Protein AF-A0AAW6KKR5-F1 (afdb_monomer)

Nearest PDB structures (foldseek):
  7w0w-assembly1_B  TM=9.569E-01  e=3.123E-18  Bacillus velezensis
  7w0w-assembly1_A  TM=9.721E-01  e=5.902E-17  Bacillus velezensis
  7k5n-assembly1_A-2  TM=8.298E-01  e=1.283E-08  Aeromonas caviae
  6mni-assembly1_B  TM=7.916E-01  e=8.371E-08  Pseudomonas syringae pv. actinidiae
  6ior-assembly2_C  TM=7.115E-01  e=1.564E-07  Vibrio cholerae

Radius of gyration: 21.7 Å; Cα contacts (8 Å, |Δi|>4): 248; chains: 1; bounding box: 50×27×72 Å

Structure (mmCIF, N/CA/C/O backbone):
data_AF-A0AAW6KKR5-F1
#
_entry.id   AF-A0AAW6KKR5-F1
#
loop_
_atom_site.group_PDB
_atom_site.id
_atom_site.type_symbol
_atom_site.label_atom_id
_atom_site.label_alt_id
_atom_site.label_comp_id
_atom_site.label_asym_id
_atom_site.label_entity_id
_atom_site.label_seq_id
_atom_site.pdbx_PDB_ins_code
_atom_site.Cartn_x
_atom_site.Cartn_y
_atom_site.Cartn_z
_atom_site.occupancy
_atom_site.B_iso_or_equiv
_atom_site.auth_seq_id
_atom_site.auth_comp_id
_atom_site.auth_asym_id
_atom_site.auth_atom_id
_atom_site.pdbx_PDB_model_num
ATOM 1 N N . LEU A 1 1 ? 30.943 -1.981 -53.170 1.00 62.81 1 LEU A N 1
ATOM 2 C CA . LEU A 1 1 ? 30.465 -0.752 -52.493 1.00 62.81 1 LEU A CA 1
ATOM 3 C C . LEU A 1 1 ? 29.020 -0.894 -52.001 1.00 62.81 1 LEU A C 1
ATOM 5 O O . LEU A 1 1 ? 28.788 -0.656 -50.827 1.00 62.81 1 LEU A O 1
ATOM 9 N N . SER A 1 2 ? 28.068 -1.360 -52.819 1.00 72.31 2 SER A N 1
ATOM 10 C CA . SER A 1 2 ? 26.662 -1.515 -52.384 1.00 72.31 2 SER A CA 1
ATOM 11 C C . SER A 1 2 ? 26.421 -2.639 -51.361 1.00 72.31 2 SER A C 1
ATOM 13 O O . SER A 1 2 ? 25.621 -2.470 -50.451 1.00 72.31 2 SER A O 1
ATOM 15 N N . TYR A 1 3 ? 27.143 -3.762 -51.461 1.00 75.75 3 TYR A N 1
ATOM 16 C CA . TYR A 1 3 ? 27.014 -4.885 -50.517 1.00 75.75 3 TYR A CA 1
ATOM 17 C C . TYR A 1 3 ? 27.493 -4.533 -49.101 1.00 75.75 3 TYR A C 1
ATOM 19 O O . TYR A 1 3 ? 26.794 -4.791 -48.127 1.00 75.75 3 TYR A O 1
ATOM 27 N N . SER A 1 4 ? 28.653 -3.877 -48.989 1.00 77.81 4 SER A N 1
ATOM 28 C CA . SER A 1 4 ? 29.179 -3.400 -47.706 1.00 77.81 4 SER A CA 1
ATOM 29 C C . SER A 1 4 ? 28.264 -2.348 -47.081 1.00 77.81 4 SER A C 1
ATOM 31 O O . SER A 1 4 ? 27.975 -2.430 -45.897 1.00 77.81 4 SER A O 1
ATOM 33 N N . ALA A 1 5 ? 27.735 -1.415 -47.882 1.00 79.44 5 ALA A N 1
ATOM 34 C CA . ALA A 1 5 ? 26.775 -0.421 -47.405 1.00 79.44 5 ALA A CA 1
ATOM 35 C C . ALA A 1 5 ? 25.477 -1.063 -46.878 1.00 79.44 5 ALA A C 1
ATOM 37 O O . ALA A 1 5 ? 24.965 -0.634 -45.848 1.00 79.44 5 ALA A O 1
ATOM 38 N N . TYR A 1 6 ? 24.979 -2.116 -47.536 1.00 78.56 6 TYR A N 1
ATOM 39 C CA . TYR A 1 6 ? 23.799 -2.859 -47.084 1.00 78.56 6 TYR A CA 1
ATOM 40 C C . TYR A 1 6 ? 24.044 -3.594 -45.758 1.00 78.56 6 TYR A C 1
ATOM 42 O O . TYR A 1 6 ? 23.222 -3.511 -44.850 1.00 78.56 6 TYR A O 1
ATOM 50 N N . GLN A 1 7 ? 25.190 -4.268 -45.612 1.00 85.31 7 GLN A N 1
ATOM 51 C CA . GLN A 1 7 ? 25.554 -4.938 -44.358 1.00 85.31 7 GLN A CA 1
ATOM 52 C C . GLN A 1 7 ? 25.716 -3.950 -43.201 1.00 85.31 7 GLN A C 1
ATOM 54 O O . GLN A 1 7 ? 25.191 -4.184 -42.114 1.00 85.31 7 GLN A O 1
ATOM 59 N N . THR A 1 8 ? 26.406 -2.832 -43.439 1.00 88.00 8 THR A N 1
ATOM 60 C CA . THR A 1 8 ? 26.563 -1.775 -42.436 1.00 88.00 8 THR A CA 1
ATOM 61 C C . THR A 1 8 ? 25.208 -1.197 -42.040 1.00 88.00 8 THR A C 1
ATOM 63 O O . THR A 1 8 ? 24.932 -1.096 -40.851 1.00 88.00 8 THR A O 1
ATOM 66 N N . ALA A 1 9 ? 24.331 -0.896 -43.003 1.00 83.69 9 ALA A N 1
ATOM 67 C CA . ALA A 1 9 ? 22.991 -0.388 -42.715 1.00 83.69 9 ALA A CA 1
ATOM 68 C C . ALA A 1 9 ? 22.150 -1.379 -41.891 1.00 83.69 9 ALA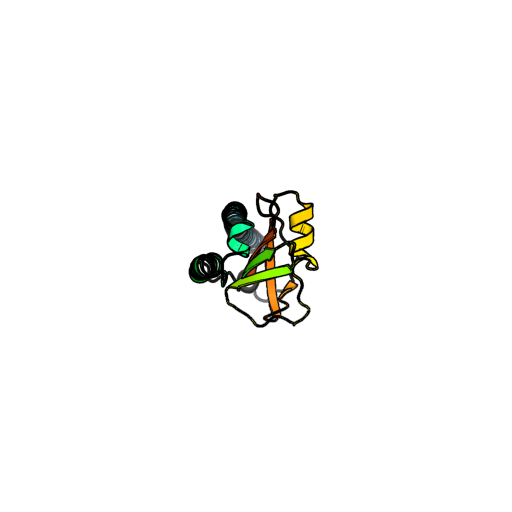 A C 1
ATOM 70 O O . ALA A 1 9 ? 21.482 -0.964 -40.947 1.00 83.69 9 ALA A O 1
ATOM 71 N N . GLY A 1 10 ? 22.217 -2.679 -42.201 1.00 86.38 10 GLY A N 1
ATOM 72 C CA . GLY A 1 10 ? 21.542 -3.722 -41.423 1.00 86.38 10 GLY A CA 1
ATOM 73 C C . GLY A 1 10 ? 22.053 -3.811 -39.982 1.00 86.38 10 GLY A C 1
ATOM 74 O O . GLY A 1 10 ? 21.257 -3.785 -39.048 1.00 86.38 10 GLY A O 1
ATOM 75 N N . SER A 1 11 ? 23.375 -3.825 -39.791 1.00 86.00 11 SER A N 1
ATOM 76 C CA . SER A 1 11 ? 23.990 -3.872 -38.456 1.00 86.00 11 SER A CA 1
ATOM 77 C C . SER A 1 11 ? 23.713 -2.610 -37.629 1.00 86.00 11 SER A C 1
ATOM 79 O O . SER A 1 11 ? 23.431 -2.695 -36.431 1.00 86.00 11 SER A O 1
ATOM 81 N N . SER A 1 12 ? 23.750 -1.430 -38.255 1.00 84.81 12 SER A N 1
ATOM 82 C CA . SER A 1 12 ? 23.398 -0.173 -37.589 1.00 84.81 12 SER A CA 1
ATOM 83 C C . SER A 1 12 ? 21.926 -0.145 -37.177 1.00 84.81 12 SER A C 1
ATOM 85 O O . SER A 1 12 ? 21.623 0.282 -36.067 1.00 84.81 12 SER A O 1
ATOM 87 N N . LEU A 1 13 ? 21.023 -0.642 -38.029 1.00 84.38 13 LEU A N 1
ATOM 88 C CA . LEU A 1 13 ? 19.598 -0.739 -37.709 1.00 84.38 13 LEU A CA 1
ATOM 89 C C . LEU A 1 13 ? 19.341 -1.695 -36.537 1.00 84.38 13 LEU A C 1
ATOM 91 O O . LEU A 1 13 ? 18.591 -1.354 -35.628 1.00 84.38 13 LEU A O 1
ATOM 95 N N . GLU A 1 14 ? 19.980 -2.864 -36.530 1.00 84.62 14 GLU A N 1
ATOM 96 C CA . GLU A 1 14 ? 19.887 -3.825 -35.424 1.00 84.62 14 GLU A CA 1
ATOM 97 C C . GLU A 1 14 ? 20.385 -3.217 -34.106 1.00 84.62 14 GLU A C 1
ATOM 99 O O . GLU A 1 14 ? 19.720 -3.326 -33.076 1.00 84.62 14 GLU A O 1
ATOM 104 N N . THR A 1 15 ? 21.517 -2.509 -34.150 1.00 88.62 15 THR A N 1
ATOM 105 C CA . THR A 1 15 ? 22.084 -1.822 -32.981 1.00 88.62 15 THR A CA 1
ATOM 106 C C . THR A 1 15 ? 21.118 -0.776 -32.428 1.00 88.62 15 THR A C 1
ATOM 108 O O . THR A 1 15 ? 20.912 -0.706 -31.218 1.00 88.62 15 THR A O 1
ATOM 111 N N . GLU A 1 16 ? 20.498 0.015 -33.303 1.00 84.25 16 GLU A N 1
ATOM 112 C CA . GLU A 1 16 ? 19.540 1.050 -32.915 1.00 84.25 16 GLU A CA 1
ATOM 113 C C . GLU A 1 16 ? 18.275 0.452 -32.283 1.00 84.25 16 GLU A C 1
ATOM 115 O O . GLU A 1 16 ? 17.821 0.928 -31.243 1.00 84.25 16 GLU A O 1
ATOM 120 N N . ILE A 1 17 ? 17.745 -0.634 -32.859 1.00 82.00 17 ILE A N 1
ATOM 121 C CA . ILE A 1 17 ? 16.580 -1.352 -32.319 1.00 82.00 17 ILE A CA 1
ATOM 122 C C . ILE A 1 17 ? 16.897 -1.919 -30.934 1.00 82.00 17 ILE A C 1
ATOM 124 O O . ILE A 1 17 ? 16.116 -1.734 -30.001 1.00 82.00 17 ILE A O 1
ATOM 128 N N . MET A 1 18 ? 18.047 -2.577 -30.776 1.00 83.38 18 MET A N 1
ATOM 129 C CA . MET A 1 18 ? 18.447 -3.160 -29.494 1.00 83.38 18 MET A CA 1
ATOM 130 C C . MET A 1 18 ? 18.729 -2.098 -28.433 1.00 83.38 18 MET A C 1
ATOM 132 O O . MET A 1 18 ? 18.407 -2.314 -27.264 1.00 83.38 18 MET A O 1
ATOM 136 N N . ARG A 1 19 ? 19.303 -0.952 -28.818 1.00 85.44 19 ARG A N 1
ATOM 137 C CA . ARG A 1 19 ? 19.476 0.190 -27.914 1.00 85.44 19 ARG A CA 1
ATOM 138 C C . ARG A 1 19 ? 18.123 0.727 -27.460 1.00 85.44 19 ARG A C 1
ATOM 140 O O . ARG A 1 19 ? 17.874 0.772 -26.266 1.00 85.44 19 ARG A O 1
ATOM 147 N N . SER A 1 20 ? 17.222 1.019 -28.396 1.00 82.25 20 SER A N 1
ATOM 148 C CA . SER A 1 20 ? 15.886 1.526 -28.066 1.00 82.25 20 SER A CA 1
ATOM 149 C C . SER A 1 20 ? 15.097 0.562 -27.174 1.00 82.25 20 SER A C 1
ATOM 151 O O . SER A 1 20 ? 14.442 1.000 -26.232 1.00 82.25 20 SER A O 1
ATOM 153 N N . ALA A 1 21 ? 15.181 -0.749 -27.422 1.00 81.56 21 ALA A N 1
ATOM 154 C CA . ALA A 1 21 ? 14.540 -1.749 -26.573 1.00 81.56 21 ALA A CA 1
ATOM 155 C C . ALA A 1 21 ? 15.083 -1.724 -25.133 1.00 81.56 21 ALA A C 1
ATOM 157 O O . ALA A 1 21 ? 14.295 -1.793 -24.191 1.00 81.56 21 ALA A O 1
ATOM 158 N N . ARG A 1 22 ? 16.404 -1.589 -24.953 1.00 84.31 22 ARG A N 1
ATOM 159 C CA . ARG A 1 22 ? 17.025 -1.461 -23.623 1.00 84.31 22 ARG A CA 1
ATOM 160 C C . ARG A 1 22 ? 16.602 -0.176 -22.924 1.00 84.31 22 ARG A C 1
ATOM 162 O O . ARG A 1 22 ? 16.115 -0.258 -21.802 1.00 84.31 22 ARG A O 1
ATOM 169 N N . ASP A 1 23 ? 16.690 0.961 -23.610 1.00 84.81 23 ASP A N 1
ATOM 170 C CA . ASP A 1 23 ? 16.319 2.268 -23.055 1.00 84.81 23 ASP A CA 1
ATOM 171 C C . ASP A 1 23 ? 14.851 2.279 -22.592 1.00 84.81 23 ASP A C 1
ATOM 173 O O . ASP A 1 23 ? 14.513 2.844 -21.553 1.00 84.81 23 ASP A O 1
ATOM 177 N N . ASN A 1 24 ? 13.964 1.617 -23.342 1.00 82.00 24 ASN A N 1
ATOM 178 C CA . ASN A 1 24 ? 12.559 1.473 -22.973 1.00 82.00 24 ASN A CA 1
ATOM 179 C C . ASN A 1 24 ? 12.370 0.611 -21.716 1.00 82.00 24 ASN A C 1
ATOM 181 O O . ASN A 1 24 ? 11.584 0.970 -20.842 1.00 82.00 24 ASN A O 1
ATOM 185 N N . VAL A 1 25 ? 13.073 -0.523 -21.614 1.00 83.50 25 VAL A N 1
ATOM 186 C CA . VAL A 1 25 ? 13.016 -1.387 -20.422 1.00 83.50 25 VAL A CA 1
ATOM 187 C C . VAL A 1 25 ? 13.549 -0.652 -19.192 1.00 83.50 25 VAL A C 1
ATOM 189 O O . VAL A 1 25 ? 12.947 -0.748 -18.125 1.00 83.50 25 VAL A O 1
ATOM 192 N N . GLU A 1 26 ? 14.627 0.118 -19.338 1.00 87.38 26 GLU A N 1
ATOM 193 C CA . GLU A 1 26 ? 15.183 0.937 -18.257 1.00 87.38 26 GLU A CA 1
ATOM 194 C C . GLU A 1 26 ? 14.177 1.993 -17.779 1.00 87.38 26 GLU A C 1
ATOM 196 O O . GLU A 1 26 ? 13.873 2.051 -16.587 1.00 87.38 26 GLU A O 1
ATOM 201 N N . GLN A 1 27 ? 13.560 2.745 -18.697 1.00 83.44 27 GLN A N 1
ATOM 202 C CA . GLN A 1 27 ? 12.523 3.728 -18.351 1.00 83.44 27 GLN A CA 1
ATOM 203 C C . GLN A 1 27 ? 11.313 3.093 -17.657 1.00 83.44 27 GLN A C 1
ATOM 205 O O . GLN A 1 27 ? 10.754 3.664 -16.718 1.00 83.44 27 GLN A O 1
ATOM 210 N N . LEU A 1 28 ? 10.891 1.905 -18.097 1.00 82.62 28 LEU A N 1
ATOM 211 C CA . LEU A 1 28 ? 9.810 1.175 -17.437 1.00 82.62 28 LEU A CA 1
ATOM 212 C C . LEU A 1 28 ? 10.184 0.779 -16.014 1.00 82.62 28 LEU A C 1
ATOM 214 O O . LEU A 1 28 ? 9.366 0.952 -15.109 1.00 82.62 28 LEU A O 1
ATOM 218 N N . ASN A 1 29 ? 11.402 0.275 -15.814 1.00 85.69 29 ASN A N 1
ATOM 219 C CA . ASN A 1 29 ? 11.880 -0.092 -14.490 1.00 85.69 29 ASN A CA 1
ATOM 220 C C . ASN A 1 29 ? 11.898 1.125 -13.554 1.00 85.69 29 ASN A C 1
ATOM 222 O O . ASN A 1 29 ? 11.392 1.045 -12.440 1.00 85.69 29 ASN A O 1
ATOM 226 N N . GLU A 1 30 ? 12.366 2.281 -14.029 1.00 88.94 30 GLU A N 1
ATOM 227 C CA . GLU A 1 30 ? 12.338 3.523 -13.250 1.00 88.94 30 GLU A CA 1
ATOM 228 C C . GLU A 1 30 ? 10.915 3.939 -12.850 1.00 88.94 30 GLU A C 1
ATOM 230 O O . GLU A 1 30 ? 10.679 4.335 -11.707 1.00 88.94 30 GLU A O 1
ATOM 235 N N . ILE A 1 31 ? 9.942 3.833 -13.761 1.00 85.44 31 ILE A N 1
ATOM 236 C CA . ILE A 1 31 ? 8.536 4.149 -13.467 1.00 85.44 31 ILE A CA 1
ATOM 237 C C . ILE A 1 31 ? 7.966 3.178 -12.425 1.00 85.44 31 ILE A C 1
ATOM 239 O O . ILE A 1 31 ? 7.248 3.606 -11.514 1.00 85.44 31 ILE A O 1
ATOM 243 N N . ILE A 1 32 ? 8.275 1.884 -12.544 1.00 86.75 32 ILE A N 1
ATOM 244 C CA . ILE A 1 32 ? 7.862 0.856 -11.580 1.00 86.75 32 ILE A CA 1
ATOM 245 C C . ILE A 1 32 ? 8.437 1.176 -10.202 1.00 86.75 32 ILE A C 1
ATOM 247 O O . ILE A 1 32 ? 7.671 1.288 -9.242 1.00 86.75 32 ILE A O 1
ATOM 251 N N . ASP A 1 33 ? 9.747 1.397 -10.116 1.00 90.38 33 ASP A N 1
ATOM 252 C CA . ASP A 1 33 ? 10.449 1.674 -8.863 1.00 90.38 33 ASP A CA 1
ATOM 253 C C . ASP A 1 33 ? 9.922 2.950 -8.200 1.00 90.38 33 ASP A C 1
ATOM 255 O O . ASP A 1 33 ? 9.659 2.979 -6.995 1.00 90.38 33 ASP A O 1
ATOM 259 N N . GLN A 1 34 ? 9.671 4.002 -8.983 1.00 90.62 34 GLN A N 1
ATOM 260 C CA . GLN A 1 34 ? 9.077 5.236 -8.473 1.00 90.62 34 GLN A CA 1
ATOM 261 C C . GLN A 1 34 ? 7.654 5.025 -7.945 1.00 90.62 34 GLN A C 1
ATOM 263 O O . GLN A 1 34 ? 7.296 5.588 -6.906 1.00 90.62 34 GLN A O 1
ATOM 268 N N . ASN A 1 35 ? 6.820 4.253 -8.644 1.00 90.38 35 ASN A N 1
ATOM 269 C CA . ASN A 1 35 ? 5.447 4.000 -8.211 1.00 90.38 35 ASN A CA 1
ATOM 270 C C . ASN A 1 35 ? 5.409 3.130 -6.955 1.00 90.38 35 ASN A C 1
ATOM 272 O O . ASN A 1 35 ? 4.740 3.504 -5.987 1.00 90.38 35 ASN A O 1
ATOM 276 N N . ILE A 1 36 ? 6.177 2.040 -6.928 1.00 92.50 36 ILE A N 1
ATOM 277 C CA . ILE A 1 36 ? 6.327 1.177 -5.754 1.00 92.50 36 ILE A CA 1
ATOM 278 C C . ILE A 1 36 ? 6.858 1.988 -4.572 1.00 92.50 36 ILE A C 1
ATOM 280 O O . ILE A 1 36 ? 6.221 1.991 -3.520 1.00 92.50 36 ILE A O 1
ATOM 284 N N . GLY A 1 37 ? 7.934 2.757 -4.753 1.00 95.31 37 GLY A N 1
ATOM 285 C CA . GLY A 1 37 ? 8.522 3.571 -3.689 1.00 95.31 37 GLY A CA 1
ATOM 286 C C . GLY A 1 37 ? 7.536 4.586 -3.100 1.00 95.31 37 GLY A C 1
ATOM 287 O O . GLY A 1 37 ? 7.465 4.758 -1.882 1.00 95.31 37 GLY A O 1
ATOM 288 N N . LYS A 1 38 ? 6.685 5.209 -3.930 1.00 95.56 38 LYS A N 1
ATOM 289 C CA . LYS A 1 38 ? 5.590 6.073 -3.445 1.00 95.56 38 LYS A CA 1
ATOM 290 C C . LYS A 1 38 ? 4.567 5.295 -2.612 1.00 95.56 38 LYS A C 1
ATOM 292 O O . LYS A 1 38 ? 4.063 5.827 -1.620 1.00 95.56 38 LYS A O 1
ATOM 297 N N . LYS A 1 39 ? 4.234 4.055 -2.990 1.00 96.69 39 LYS A N 1
ATOM 298 C CA . LYS A 1 39 ? 3.297 3.219 -2.218 1.00 96.69 39 LYS A CA 1
ATOM 299 C C . LYS A 1 39 ? 3.922 2.726 -0.919 1.00 96.69 39 LYS A C 1
ATOM 301 O O . LYS A 1 39 ? 3.235 2.735 0.097 1.00 96.69 39 LYS A O 1
ATOM 306 N N . GLU A 1 40 ? 5.208 2.390 -0.913 1.00 97.75 40 GLU A N 1
ATOM 307 C CA . GLU A 1 40 ? 5.962 2.054 0.299 1.00 97.75 40 GLU A CA 1
ATOM 308 C C . GLU A 1 40 ? 5.980 3.216 1.298 1.00 97.75 40 GLU A C 1
ATOM 310 O O . GLU A 1 40 ? 5.693 3.027 2.483 1.00 97.75 40 GLU A O 1
ATOM 315 N N . GLN A 1 41 ? 6.237 4.437 0.821 1.00 98.00 41 GLN A N 1
ATOM 316 C CA . GLN A 1 41 ? 6.155 5.643 1.650 1.00 98.00 41 GLN A CA 1
ATOM 317 C C . GLN A 1 41 ? 4.746 5.837 2.218 1.00 98.00 41 GLN A C 1
ATOM 319 O O . GLN A 1 41 ? 4.597 6.105 3.412 1.00 98.00 41 GLN A O 1
ATOM 324 N N . ALA A 1 42 ? 3.711 5.649 1.394 1.00 98.25 42 ALA A N 1
ATOM 325 C CA . ALA A 1 42 ? 2.327 5.753 1.836 1.00 98.25 42 ALA A CA 1
ATOM 326 C C . ALA A 1 42 ? 1.988 4.709 2.909 1.00 98.25 42 ALA A C 1
ATOM 328 O O . ALA A 1 42 ? 1.498 5.085 3.975 1.00 98.25 42 ALA A O 1
ATOM 329 N N . VAL A 1 43 ? 2.284 3.421 2.695 1.00 98.31 43 VAL A N 1
ATOM 330 C CA . VAL A 1 43 ? 2.003 2.401 3.720 1.00 98.31 43 VAL A CA 1
ATOM 331 C C . VAL A 1 43 ? 2.826 2.623 4.978 1.00 98.31 43 VAL A C 1
ATOM 333 O O . VAL A 1 43 ? 2.305 2.380 6.057 1.00 98.31 43 VAL A O 1
ATOM 336 N N . SER A 1 44 ? 4.055 3.142 4.881 1.00 98.31 44 SER A N 1
ATOM 337 C CA . SER A 1 44 ? 4.856 3.480 6.061 1.00 98.31 44 SER A CA 1
ATOM 338 C C . SER A 1 44 ? 4.247 4.629 6.859 1.00 98.31 44 SER A C 1
ATOM 340 O O . SER A 1 44 ? 4.222 4.581 8.087 1.00 98.31 44 SER A O 1
ATOM 342 N N . PHE A 1 45 ? 3.734 5.649 6.176 1.00 98.38 45 PHE A N 1
ATOM 343 C CA . PHE A 1 45 ? 3.019 6.743 6.817 1.00 98.38 45 PHE A CA 1
ATOM 344 C C . PHE A 1 45 ? 1.748 6.248 7.515 1.00 98.38 45 PHE A C 1
ATOM 346 O O . PHE A 1 45 ? 1.531 6.509 8.699 1.00 98.38 45 PHE A O 1
ATOM 353 N N . PHE A 1 46 ? 0.912 5.496 6.797 1.00 98.56 46 PHE A N 1
ATOM 354 C CA . PHE A 1 46 ? -0.337 4.996 7.353 1.00 98.56 46 PHE A CA 1
ATOM 355 C C . PHE A 1 46 ? -0.111 3.949 8.445 1.00 98.56 46 PHE A C 1
ATOM 357 O O . PHE A 1 46 ? -0.865 3.951 9.408 1.00 98.56 46 PHE A O 1
ATOM 364 N N . SER A 1 47 ? 0.924 3.108 8.372 1.00 98.00 47 SER A N 1
ATOM 365 C CA . SER A 1 47 ? 1.229 2.131 9.427 1.00 98.00 47 SER A CA 1
ATOM 366 C C . SER A 1 47 ? 1.626 2.776 10.758 1.00 98.00 47 SER A C 1
ATOM 368 O O . SER A 1 47 ? 1.410 2.169 11.801 1.00 98.00 47 SER A O 1
ATOM 370 N N . GLY A 1 48 ? 2.200 3.985 10.732 1.00 97.94 48 GLY A N 1
ATOM 371 C CA . GLY A 1 48 ? 2.479 4.758 11.950 1.00 97.94 48 GLY A CA 1
ATOM 372 C C . GLY A 1 48 ? 1.260 5.524 12.471 1.00 97.94 48 GLY A C 1
ATOM 373 O O . GLY A 1 48 ? 1.164 5.833 13.655 1.00 97.94 48 GLY A O 1
ATOM 374 N N . TRP A 1 49 ? 0.292 5.822 11.601 1.00 98.19 49 TRP A N 1
ATOM 375 C CA . TRP A 1 49 ? -0.941 6.498 12.001 1.00 98.19 49 TRP A CA 1
ATOM 376 C C . TRP A 1 49 ? -2.033 5.535 12.488 1.00 98.19 49 TRP A C 1
ATOM 378 O O . TRP A 1 49 ? -2.685 5.817 13.496 1.00 98.19 49 T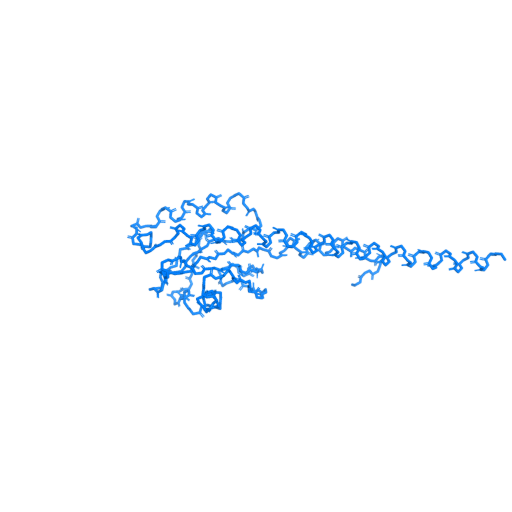RP A O 1
ATOM 388 N N . VAL A 1 50 ? -2.243 4.417 11.786 1.00 98.25 50 VAL A N 1
ATOM 389 C CA . VAL A 1 50 ? -3.232 3.390 12.140 1.00 98.25 50 VAL A CA 1
ATOM 390 C C . VAL A 1 50 ? -2.800 2.683 13.421 1.00 98.25 50 VAL A C 1
ATOM 392 O O . VAL A 1 50 ? -1.659 2.253 13.547 1.00 98.25 50 VAL A O 1
ATOM 395 N N . ASN A 1 51 ? -3.728 2.562 14.368 1.00 97.50 51 ASN A N 1
ATOM 396 C CA . ASN A 1 51 ? -3.498 1.957 15.675 1.00 97.50 51 ASN A CA 1
ATOM 397 C C . ASN A 1 51 ? -4.796 1.363 16.246 1.00 97.50 51 ASN A C 1
ATOM 399 O O . ASN A 1 51 ? -5.889 1.607 15.723 1.00 97.50 51 ASN A O 1
ATOM 403 N N . GLU A 1 52 ? -4.680 0.651 17.365 1.00 96.69 52 GLU A N 1
ATOM 404 C CA . GLU A 1 52 ? -5.787 -0.015 18.060 1.00 96.69 52 GLU A CA 1
ATOM 405 C C . GLU A 1 52 ? -6.988 0.915 18.303 1.00 96.69 52 GLU A C 1
ATOM 407 O O . GLU A 1 52 ? -8.132 0.526 18.076 1.00 96.69 52 GLU A O 1
ATOM 412 N N . LYS A 1 53 ? -6.764 2.177 18.699 1.00 97.12 53 LYS A N 1
ATOM 413 C CA . LYS A 1 53 ? -7.864 3.111 19.003 1.00 97.12 53 LYS A CA 1
ATOM 414 C C . LYS A 1 53 ? -8.704 3.427 17.768 1.00 97.12 53 LYS A C 1
ATOM 416 O O . LYS A 1 53 ? -9.922 3.524 17.885 1.00 97.12 53 LYS A O 1
ATOM 421 N N . LEU A 1 54 ? -8.072 3.555 16.600 1.00 97.38 54 LEU A N 1
ATOM 422 C CA . LEU A 1 54 ? -8.773 3.817 15.340 1.00 97.38 54 LEU A CA 1
ATOM 423 C C . LEU A 1 54 ? -9.654 2.636 14.922 1.00 97.38 54 LEU A C 1
ATOM 425 O O . LEU A 1 54 ? -10.745 2.853 14.406 1.00 97.38 54 LEU A O 1
ATOM 429 N N . TYR A 1 55 ? -9.245 1.398 15.214 1.00 96.25 55 TYR A N 1
ATOM 430 C CA . TYR A 1 55 ? -10.101 0.230 14.993 1.00 96.25 55 TYR A CA 1
ATOM 431 C C . TYR A 1 55 ? -11.324 0.195 15.913 1.00 96.25 55 TYR A C 1
ATOM 433 O O . TYR A 1 55 ? -12.330 -0.428 15.570 1.00 96.25 55 TYR A O 1
ATOM 441 N N . GLN A 1 56 ? -11.246 0.796 17.102 1.00 95.25 56 GLN A N 1
ATOM 442 C CA . GLN A 1 56 ? -12.358 0.852 18.061 1.00 95.25 56 GLN A CA 1
ATOM 443 C C . GLN A 1 56 ? -13.265 2.073 17.862 1.00 95.25 56 GLN A C 1
ATOM 445 O O . GLN A 1 56 ? -14.312 2.174 18.503 1.00 95.25 56 GLN A O 1
ATOM 450 N N . GLU A 1 57 ? -12.900 2.986 16.963 1.00 95.88 57 GLU A N 1
ATOM 451 C CA . GLU A 1 57 ? -13.724 4.136 16.619 1.00 95.88 57 GLU A CA 1
ATOM 452 C C . GLU A 1 57 ? -15.065 3.676 16.031 1.00 95.88 57 GLU A C 1
ATOM 454 O O . GLU A 1 57 ? -15.131 2.883 15.087 1.00 95.88 57 GLU A O 1
ATOM 459 N N . LYS A 1 58 ? -16.170 4.197 16.574 1.00 93.44 58 LYS A N 1
ATOM 460 C CA . LYS A 1 58 ? -17.510 3.855 16.097 1.00 93.44 58 LYS A CA 1
ATOM 461 C C . LYS A 1 58 ? -17.656 4.243 14.623 1.00 93.44 58 LYS A C 1
ATOM 463 O O . LYS A 1 58 ? -17.691 5.418 14.285 1.00 93.44 58 LYS A O 1
ATOM 468 N N . GLY A 1 59 ? -17.795 3.237 13.762 1.00 91.56 59 GLY A N 1
ATOM 469 C CA . GLY A 1 59 ? -17.948 3.422 12.317 1.00 91.56 59 GLY A CA 1
ATOM 470 C C . GLY A 1 59 ? -16.638 3.598 11.543 1.00 91.56 59 GLY A C 1
ATOM 471 O O . GLY A 1 59 ? -16.697 3.639 10.319 1.00 91.56 59 GLY A O 1
ATOM 472 N N . ASN A 1 60 ? -15.475 3.630 12.210 1.00 95.00 60 ASN A N 1
ATOM 473 C CA . ASN A 1 60 ? -14.153 3.793 11.585 1.00 95.00 60 ASN A CA 1
ATOM 474 C C . ASN A 1 60 ? -14.047 5.034 10.668 1.00 95.00 60 ASN A C 1
ATOM 476 O O . ASN A 1 60 ? -13.370 4.979 9.638 1.00 95.00 60 ASN A O 1
ATOM 480 N N . ALA A 1 61 ? -14.743 6.128 10.997 1.00 96.25 61 ALA A N 1
ATOM 481 C CA . ALA A 1 61 ? -14.900 7.275 10.103 1.00 96.25 61 ALA A CA 1
ATOM 482 C C . ALA A 1 61 ? -13.548 7.911 9.751 1.00 96.25 61 ALA A C 1
ATOM 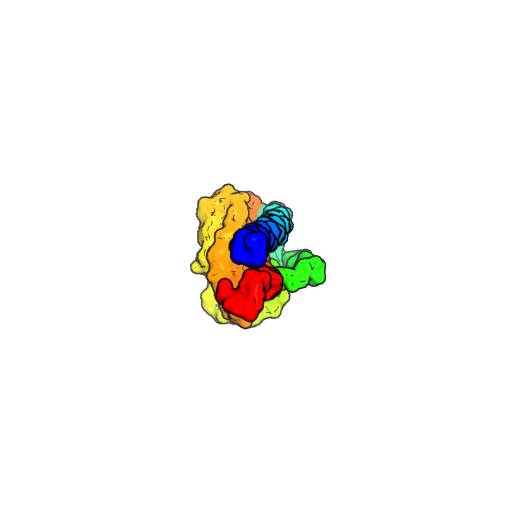484 O O . ALA A 1 61 ? -13.285 8.143 8.572 1.00 96.25 61 ALA A O 1
ATOM 485 N N . SER A 1 62 ? -12.654 8.076 10.733 1.00 97.50 62 SER A N 1
ATOM 486 C CA . SER A 1 62 ? -11.312 8.621 10.490 1.00 97.50 62 SER A CA 1
ATOM 487 C C . SER A 1 62 ? -10.505 7.775 9.499 1.00 97.50 62 SER A C 1
ATOM 489 O O . SER A 1 62 ? -9.853 8.321 8.608 1.00 97.50 62 SER A O 1
ATOM 491 N N . LEU A 1 63 ? -10.545 6.439 9.635 1.00 98.06 63 LEU A N 1
ATOM 492 C CA . LEU A 1 63 ? -9.866 5.510 8.719 1.00 98.06 63 LEU A CA 1
ATOM 493 C C . LEU A 1 63 ? -10.407 5.665 7.298 1.00 98.06 63 LEU A C 1
ATOM 495 O O . LEU A 1 63 ? -9.627 5.843 6.366 1.00 98.06 63 LEU A O 1
ATOM 499 N N . VAL A 1 64 ? -11.733 5.631 7.146 1.00 97.94 64 VAL A N 1
ATOM 500 C CA . VAL A 1 64 ? -12.396 5.720 5.840 1.00 97.94 64 VAL A CA 1
ATOM 501 C C . VAL A 1 64 ? -12.111 7.057 5.162 1.00 97.94 64 VAL A C 1
ATOM 503 O O . VAL A 1 64 ? -11.714 7.056 4.001 1.00 97.94 64 VAL A O 1
ATOM 506 N N . GLU A 1 65 ? -12.246 8.178 5.873 1.00 98.12 65 GLU A N 1
ATOM 507 C CA . GLU A 1 65 ? -12.022 9.515 5.313 1.00 98.12 65 GLU A CA 1
ATOM 508 C C . GLU A 1 65 ? -10.584 9.678 4.806 1.00 98.12 65 GLU A C 1
ATOM 510 O O . GLU A 1 65 ? -10.345 10.141 3.687 1.00 98.12 65 GLU A O 1
ATOM 515 N N . ARG A 1 66 ? -9.597 9.254 5.601 1.00 98.12 66 ARG A N 1
ATOM 516 C CA . ARG A 1 66 ? -8.190 9.420 5.224 1.00 98.12 66 ARG A CA 1
ATOM 517 C C . ARG A 1 66 ? -7.782 8.494 4.079 1.00 98.12 66 ARG A C 1
ATOM 519 O O . ARG A 1 66 ? -6.999 8.882 3.210 1.00 98.12 66 ARG A O 1
ATOM 526 N N . PHE A 1 67 ? -8.326 7.282 4.064 1.00 98.62 67 PHE A N 1
ATOM 527 C CA . PHE A 1 67 ? -8.152 6.330 2.971 1.00 98.62 67 PHE A CA 1
ATOM 528 C C . PHE A 1 67 ? -8.802 6.826 1.677 1.00 98.62 67 PHE A C 1
ATOM 530 O O . PHE A 1 67 ? -8.193 6.728 0.612 1.00 98.62 67 PHE A O 1
ATOM 537 N N . GLU A 1 68 ? -9.986 7.431 1.767 1.00 98.44 68 GLU A N 1
ATOM 538 C CA . GLU A 1 68 ? -10.665 8.074 0.644 1.00 98.44 68 GLU A CA 1
ATOM 539 C C . GLU A 1 68 ? -9.831 9.200 0.033 1.00 98.44 68 GLU A C 1
ATOM 541 O O . GLU A 1 68 ? -9.629 9.227 -1.184 1.00 98.44 68 GLU A O 1
ATOM 546 N N . GLN A 1 69 ? -9.314 10.110 0.862 1.00 98.31 69 GLN A N 1
ATOM 547 C CA . GLN A 1 69 ? -8.463 11.209 0.400 1.00 98.31 69 GLN A CA 1
ATOM 548 C C . GLN A 1 69 ? -7.240 10.682 -0.358 1.00 98.31 69 GLN A C 1
ATOM 550 O O . GLN A 1 69 ? -6.948 11.142 -1.462 1.00 98.31 69 GLN A O 1
ATOM 555 N N . TYR A 1 70 ? -6.555 9.678 0.198 1.00 98.38 70 TYR A N 1
ATOM 556 C CA . TYR A 1 70 ? -5.401 9.067 -0.456 1.00 98.38 70 TYR A CA 1
ATOM 557 C C . TYR A 1 70 ? -5.768 8.404 -1.788 1.00 98.38 70 TYR A C 1
ATOM 559 O O . TYR A 1 70 ? -5.119 8.677 -2.799 1.00 98.38 70 TYR A O 1
ATOM 567 N N . ALA A 1 71 ? -6.815 7.576 -1.814 1.00 97.56 71 ALA A N 1
ATOM 568 C CA . ALA A 1 71 ? -7.233 6.871 -3.023 1.00 97.56 71 ALA A CA 1
ATOM 569 C C . ALA A 1 71 ? -7.655 7.839 -4.142 1.00 97.56 71 ALA A C 1
ATOM 571 O O . ALA A 1 71 ? -7.269 7.654 -5.292 1.00 97.56 71 ALA A O 1
ATOM 572 N N . LYS A 1 72 ? -8.376 8.922 -3.822 1.00 96.62 72 LYS A N 1
ATOM 573 C CA . LYS A 1 72 ? -8.782 9.934 -4.817 1.00 96.62 72 LYS A CA 1
ATOM 574 C C . LYS A 1 72 ? -7.598 10.676 -5.442 1.00 96.62 72 LYS A C 1
ATOM 576 O O . LYS A 1 72 ? -7.664 11.051 -6.612 1.00 96.62 72 LYS A O 1
ATOM 581 N N . LEU A 1 73 ? -6.518 10.869 -4.684 1.00 96.56 73 LEU A N 1
ATOM 582 C CA . LEU A 1 73 ? -5.288 11.509 -5.163 1.00 96.56 73 LEU A CA 1
ATOM 583 C C . LEU A 1 73 ? -4.380 10.560 -5.964 1.00 96.56 73 LEU A C 1
ATOM 585 O O . LEU A 1 73 ? -3.466 11.027 -6.638 1.00 96.56 73 LEU A O 1
ATOM 589 N N . ASN A 1 74 ? -4.618 9.247 -5.908 1.00 94.25 74 ASN A N 1
ATOM 590 C CA . ASN A 1 74 ? -3.762 8.228 -6.513 1.00 94.25 74 ASN A CA 1
ATOM 591 C C . ASN A 1 74 ? -4.595 7.299 -7.406 1.00 94.25 74 ASN A C 1
ATOM 593 O O . ASN A 1 74 ? -5.059 6.249 -6.974 1.00 94.25 74 ASN A O 1
ATOM 597 N N . GLN A 1 75 ? -4.787 7.678 -8.670 1.00 89.88 75 GLN A N 1
ATOM 598 C CA . GLN A 1 75 ? -5.658 6.958 -9.618 1.00 89.88 75 GLN A CA 1
ATOM 599 C C . GLN A 1 75 ? -5.202 5.513 -9.922 1.00 89.88 75 GLN A C 1
ATOM 601 O O . GLN A 1 75 ? -6.002 4.657 -10.321 1.00 89.88 75 GLN A O 1
ATOM 606 N N . ASP A 1 76 ? -3.917 5.236 -9.703 1.00 90.81 76 ASP A N 1
ATOM 607 C CA . ASP A 1 76 ? -3.280 3.925 -9.829 1.00 90.81 76 ASP A CA 1
ATOM 608 C C . ASP A 1 76 ? -3.556 2.994 -8.632 1.00 90.81 76 ASP A C 1
ATOM 610 O O . ASP A 1 76 ? -3.242 1.805 -8.683 1.00 90.81 76 ASP A O 1
ATOM 614 N N . VAL A 1 77 ? -4.187 3.499 -7.569 1.00 95.31 77 VAL A N 1
ATOM 615 C CA . VAL A 1 77 ? -4.611 2.706 -6.412 1.00 95.31 77 VAL A CA 1
ATOM 616 C C . VAL A 1 77 ? -5.989 2.101 -6.680 1.00 95.31 77 VAL A C 1
ATOM 618 O O . VAL A 1 77 ? -6.950 2.797 -7.008 1.00 95.31 77 VAL A O 1
ATOM 621 N N . GLU A 1 78 ? -6.097 0.778 -6.558 1.00 95.88 78 GLU A N 1
ATOM 622 C CA . GLU A 1 78 ? -7.389 0.077 -6.552 1.00 95.88 78 GLU A CA 1
ATOM 623 C C . GLU A 1 78 ? -8.071 0.224 -5.198 1.00 95.88 78 GLU A C 1
ATOM 625 O O . GLU A 1 78 ? -9.253 0.551 -5.134 1.00 95.88 78 GLU A O 1
ATOM 630 N N . ALA A 1 79 ? -7.310 0.028 -4.124 1.00 97.19 79 ALA A N 1
ATOM 631 C CA . ALA A 1 79 ? -7.790 0.218 -2.772 1.00 97.19 79 ALA A CA 1
ATOM 632 C C . ALA A 1 79 ? -6.637 0.488 -1.808 1.00 97.19 79 ALA A C 1
ATOM 634 O O . ALA A 1 79 ? -5.532 -0.031 -1.966 1.00 97.19 79 ALA A O 1
ATOM 635 N N . ILE A 1 80 ? -6.935 1.240 -0.758 1.00 98.56 80 ILE A N 1
ATOM 636 C CA . ILE A 1 80 ? -6.151 1.272 0.476 1.00 98.56 80 ILE A CA 1
ATOM 637 C C . ILE A 1 80 ? -7.018 0.696 1.591 1.00 98.56 80 ILE A C 1
ATOM 639 O O . ILE A 1 80 ? -8.232 0.923 1.647 1.00 98.56 80 ILE A O 1
ATOM 643 N N . TYR A 1 81 ? -6.414 -0.112 2.447 1.00 98.06 81 TYR A N 1
ATOM 644 C CA . TYR A 1 81 ? -7.149 -0.847 3.456 1.00 98.06 81 TYR A CA 1
ATOM 645 C C . TYR A 1 81 ? -6.275 -1.239 4.631 1.00 98.06 81 TYR A C 1
ATOM 647 O O . TYR A 1 81 ? -5.047 -1.164 4.604 1.00 98.06 81 TYR A O 1
ATOM 655 N N . THR A 1 82 ? -6.942 -1.674 5.688 1.00 98.12 82 THR A N 1
ATOM 656 C CA . THR A 1 82 ? -6.296 -2.169 6.884 1.00 98.12 82 THR A CA 1
ATOM 657 C C . THR A 1 82 ? -7.075 -3.332 7.482 1.00 98.12 82 THR A C 1
ATOM 659 O O . THR A 1 82 ? -8.307 -3.386 7.408 1.00 98.12 82 THR A O 1
ATOM 662 N N . GLY A 1 83 ? -6.335 -4.294 8.023 1.00 96.62 83 GLY A N 1
ATOM 663 C CA . GLY A 1 83 ? -6.869 -5.422 8.770 1.00 96.62 83 GLY A CA 1
ATOM 664 C C . GLY A 1 83 ? -6.341 -5.386 10.196 1.00 96.62 83 GLY A C 1
ATOM 665 O O . GLY A 1 83 ? -5.132 -5.248 10.368 1.00 96.62 83 GLY A O 1
ATOM 666 N N . SER A 1 84 ? -7.207 -5.532 11.197 1.00 95.12 84 SER A N 1
ATOM 667 C CA . SER A 1 84 ? -6.772 -5.735 12.580 1.00 95.12 84 SER A CA 1
ATOM 668 C C . SER A 1 84 ? -6.501 -7.214 12.857 1.00 95.12 84 SER A C 1
ATOM 670 O O . SER A 1 84 ? -7.052 -8.099 12.196 1.00 95.12 84 SER A O 1
ATOM 672 N N . LYS A 1 85 ? -5.704 -7.486 13.892 1.00 90.94 85 LYS A N 1
ATOM 673 C CA . LYS A 1 85 ? -5.464 -8.845 14.410 1.00 90.94 85 LYS A CA 1
ATOM 674 C C . LYS A 1 85 ? -6.747 -9.575 14.840 1.00 90.94 85 LYS A C 1
ATOM 676 O O . LYS A 1 85 ? -6.798 -10.796 14.775 1.00 90.94 85 LYS A O 1
ATOM 681 N N . ASP A 1 86 ? -7.781 -8.823 15.217 1.00 89.56 86 ASP A N 1
ATOM 682 C CA . ASP A 1 86 ? -9.083 -9.346 15.654 1.00 89.56 86 ASP A CA 1
ATOM 683 C C . ASP A 1 86 ? -10.073 -9.512 14.482 1.00 89.56 86 ASP A C 1
ATOM 685 O O . ASP A 1 86 ? -11.272 -9.702 14.686 1.00 89.56 86 ASP A O 1
ATOM 689 N N . GLY A 1 87 ? -9.593 -9.399 13.238 1.00 89.69 87 GLY A N 1
ATOM 690 C CA . GLY A 1 87 ? -10.372 -9.665 12.028 1.00 89.69 87 GLY A CA 1
ATOM 691 C C . GLY A 1 87 ? -11.190 -8.484 11.502 1.00 89.69 87 GLY A C 1
ATOM 692 O O . GLY A 1 87 ? -11.913 -8.645 10.518 1.00 89.69 87 GLY A O 1
ATOM 693 N N . LYS A 1 88 ? -11.080 -7.278 12.087 1.00 92.69 88 LYS A N 1
ATOM 694 C CA . LYS A 1 88 ? -11.711 -6.088 11.490 1.00 92.69 88 LYS A CA 1
ATOM 695 C C . LYS A 1 88 ? -11.030 -5.775 10.169 1.00 92.69 88 LYS A C 1
ATOM 697 O O . LYS A 1 88 ? -9.808 -5.749 10.093 1.00 92.69 88 LYS A O 1
ATOM 702 N N . PHE A 1 89 ? -11.821 -5.480 9.148 1.00 95.31 89 PHE A N 1
ATOM 703 C CA . PHE A 1 89 ? -11.320 -5.096 7.837 1.00 95.31 89 PHE A CA 1
ATOM 704 C C . PHE A 1 89 ? -11.987 -3.802 7.386 1.00 95.31 89 PHE A C 1
ATOM 706 O O . PHE A 1 89 ? -13.211 -3.727 7.283 1.00 95.31 89 PHE A O 1
ATOM 713 N N . ILE A 1 90 ? -11.173 -2.781 7.133 1.00 96.38 90 ILE A N 1
ATOM 714 C CA . ILE A 1 90 ? -11.612 -1.459 6.694 1.00 96.38 90 ILE A CA 1
ATOM 715 C C . ILE A 1 90 ? -10.904 -1.164 5.381 1.00 96.38 90 ILE A C 1
ATOM 717 O O . ILE A 1 90 ? -9.682 -1.250 5.308 1.00 96.38 90 ILE A O 1
ATOM 721 N N . ARG A 1 91 ? -11.661 -0.812 4.344 1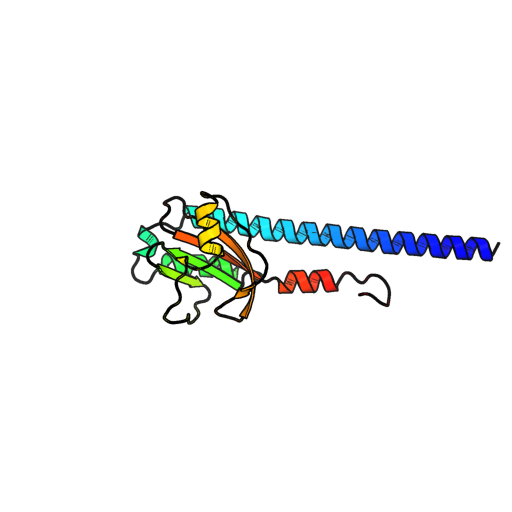.00 96.00 91 ARG A N 1
ATOM 722 C CA . ARG A 1 91 ? -11.124 -0.523 3.012 1.00 96.00 91 ARG A CA 1
ATOM 723 C C . ARG A 1 91 ? -11.813 0.667 2.370 1.00 96.00 91 ARG A C 1
ATOM 725 O O . ARG A 1 91 ? -12.999 0.890 2.606 1.00 96.00 91 ARG A O 1
ATOM 732 N N . TYR A 1 92 ? -11.082 1.354 1.502 1.00 97.81 92 TYR A N 1
ATOM 733 C CA . TYR A 1 92 ? -11.642 2.294 0.543 1.00 97.81 92 TYR A CA 1
ATOM 734 C C . TYR A 1 92 ? -11.101 2.009 -0.873 1.00 97.81 92 TYR A C 1
ATOM 736 O O . TYR A 1 92 ? -9.892 1.809 -1.005 1.00 97.81 92 TYR A O 1
ATOM 744 N N . PRO A 1 93 ? -11.944 2.034 -1.925 1.00 96.88 93 PRO A N 1
ATOM 745 C CA . PRO A 1 93 ? -13.405 2.140 -1.873 1.0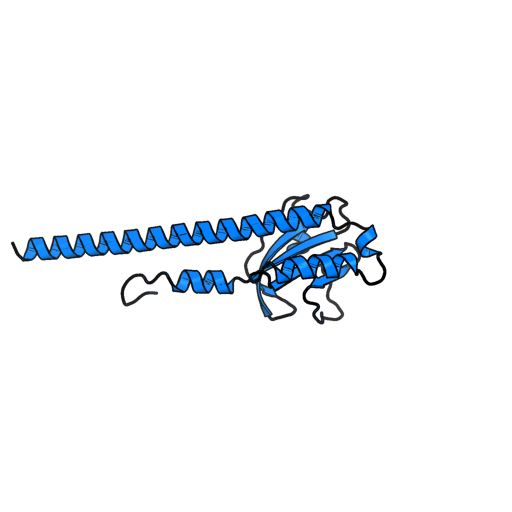0 96.88 93 PRO A CA 1
ATOM 746 C C . PRO A 1 93 ? -14.035 0.991 -1.080 1.00 96.88 93 PRO A C 1
ATOM 748 O O . PRO A 1 93 ? -13.439 -0.083 -0.953 1.00 96.88 93 PRO A O 1
ATOM 751 N N . ALA A 1 94 ? -15.202 1.237 -0.483 1.00 94.62 94 ALA A N 1
ATOM 752 C CA . ALA A 1 94 ? -15.920 0.207 0.255 1.00 94.62 94 ALA A CA 1
ATOM 753 C C . ALA A 1 94 ? -16.472 -0.837 -0.723 1.00 94.62 94 ALA A C 1
ATOM 755 O O . ALA A 1 94 ? -17.108 -0.484 -1.708 1.00 94.62 94 ALA A O 1
ATOM 756 N N . GLU A 1 95 ? -16.266 -2.117 -0.423 1.00 92.56 95 GLU A N 1
ATOM 757 C CA . GLU A 1 95 ? -16.786 -3.226 -1.224 1.00 92.56 95 GLU A CA 1
ATOM 758 C C . GLU A 1 95 ? -17.397 -4.287 -0.327 1.00 92.56 95 GLU A C 1
ATOM 760 O O . GLU A 1 95 ? -16.981 -4.484 0.821 1.00 92.56 95 GLU A O 1
ATOM 765 N N . LYS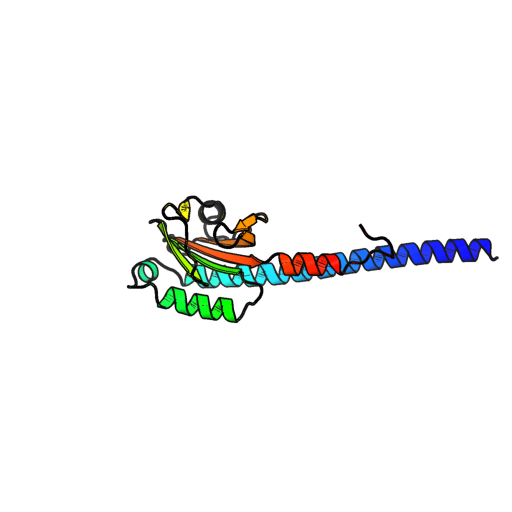 A 1 96 ? -18.354 -5.025 -0.884 1.00 87.19 96 LYS A N 1
ATOM 766 C CA . LYS A 1 96 ? -18.953 -6.159 -0.193 1.00 87.19 96 LYS A CA 1
ATOM 767 C C . LYS A 1 96 ? -17.977 -7.334 -0.196 1.00 87.19 96 LYS A C 1
ATOM 769 O O . LYS A 1 96 ? -17.719 -7.936 -1.232 1.00 87.19 96 LYS A O 1
ATOM 774 N N . MET A 1 97 ? -17.471 -7.677 0.981 1.00 87.06 97 MET A N 1
ATOM 775 C CA . MET A 1 97 ? -16.615 -8.847 1.167 1.00 87.06 97 MET A CA 1
ATOM 776 C C . MET A 1 97 ? -17.451 -10.108 1.419 1.00 87.06 97 MET A C 1
ATOM 778 O O . MET A 1 97 ? -18.613 -10.033 1.835 1.00 87.06 97 MET A O 1
ATOM 782 N N . ALA A 1 98 ? -16.854 -11.277 1.176 1.00 85.50 98 ALA A N 1
ATOM 783 C CA . ALA A 1 98 ? -17.432 -12.549 1.596 1.00 85.50 98 ALA A CA 1
ATOM 784 C C . ALA A 1 98 ? -17.647 -12.557 3.122 1.00 85.50 98 ALA A C 1
ATOM 786 O O . ALA A 1 98 ? -16.890 -11.930 3.863 1.00 85.50 98 ALA A O 1
ATOM 787 N N . LYS A 1 99 ? -18.699 -13.237 3.597 1.00 85.06 99 LYS A N 1
ATOM 788 C CA . LYS A 1 99 ? -19.075 -13.223 5.025 1.00 85.06 99 LYS A CA 1
ATOM 789 C C . LYS A 1 99 ? -17.991 -13.805 5.936 1.00 85.06 99 LYS A C 1
ATOM 791 O O . LYS A 1 99 ? -17.917 -13.431 7.098 1.00 85.06 99 LYS A O 1
ATOM 796 N N . ASP A 1 100 ? -17.199 -14.722 5.404 1.00 86.75 100 ASP A N 1
ATOM 797 C CA . ASP A 1 100 ? -16.093 -15.434 6.037 1.00 86.75 100 ASP A CA 1
ATOM 798 C C . ASP A 1 100 ? -14.726 -14.805 5.724 1.00 86.75 100 ASP A C 1
ATOM 800 O O . ASP A 1 100 ? -13.688 -15.388 6.027 1.00 86.75 100 ASP A O 1
ATOM 804 N N . TYR A 1 101 ? -14.697 -13.614 5.115 1.00 87.69 101 TYR A N 1
ATOM 805 C CA . TYR A 1 101 ? -13.442 -12.941 4.817 1.00 87.69 101 TYR A CA 1
ATOM 806 C C . TYR A 1 101 ? -12.711 -12.550 6.105 1.00 87.69 101 TYR A C 1
ATOM 808 O O . TYR A 1 101 ? -13.179 -11.705 6.867 1.00 87.69 101 TYR A O 1
ATOM 816 N N . ASN A 1 102 ? -11.516 -13.108 6.285 1.00 88.75 102 ASN A N 1
ATOM 817 C CA . ASN A 1 102 ? -10.601 -12.758 7.358 1.00 88.75 102 ASN A CA 1
ATOM 818 C C . ASN A 1 102 ? -9.302 -12.174 6.772 1.00 88.75 102 ASN A C 1
ATOM 820 O O . ASN A 1 102 ? -8.601 -12.872 6.031 1.00 88.75 102 ASN A O 1
ATOM 824 N N . PRO A 1 103 ? -8.942 -10.912 7.084 1.00 89.19 103 PRO A N 1
ATOM 825 C CA . PRO A 1 103 ? -7.702 -10.321 6.591 1.00 89.19 103 PRO A CA 1
ATOM 826 C C . PRO A 1 103 ? -6.453 -11.059 7.092 1.00 89.19 103 PRO A C 1
ATOM 828 O O . PRO A 1 103 ? -5.487 -11.151 6.339 1.00 89.19 103 PRO A O 1
ATOM 831 N N . ALA A 1 104 ? -6.480 -11.637 8.299 1.00 90.00 104 ALA A N 1
ATOM 832 C CA . ALA A 1 104 ? -5.328 -12.328 8.883 1.00 90.00 104 ALA A CA 1
ATOM 833 C C . ALA A 1 104 ? -4.939 -13.616 8.131 1.00 90.00 104 ALA A C 1
ATOM 835 O O . ALA A 1 104 ? -3.796 -14.066 8.210 1.00 90.00 104 ALA A O 1
ATOM 836 N N . ASP A 1 105 ? -5.859 -14.180 7.343 1.00 89.44 105 ASP A N 1
ATOM 837 C CA . ASP A 1 105 ? -5.602 -15.380 6.546 1.00 89.44 105 ASP A CA 1
ATOM 838 C C . ASP A 1 105 ? -4.937 -15.080 5.197 1.00 89.44 105 ASP A C 1
ATOM 840 O O . ASP A 1 105 ? -4.482 -16.003 4.515 1.00 89.44 105 ASP A O 1
ATOM 844 N N . ARG A 1 106 ? -4.852 -13.803 4.807 1.00 88.94 106 ARG A N 1
ATOM 845 C CA . ARG A 1 106 ? -4.348 -13.377 3.498 1.00 88.94 106 ARG A CA 1
ATOM 846 C C . ARG A 1 106 ? -2.825 -13.258 3.485 1.00 88.94 106 ARG A C 1
ATOM 848 O O . ARG A 1 106 ? -2.223 -12.781 4.443 1.00 88.94 106 ARG A O 1
ATOM 855 N N . ASP A 1 107 ? -2.219 -13.604 2.352 1.00 90.50 107 ASP A N 1
ATOM 856 C CA . ASP A 1 107 ? -0.760 -13.598 2.179 1.00 90.50 107 ASP A CA 1
ATOM 857 C C . ASP A 1 107 ? -0.128 -12.235 2.477 1.00 90.50 107 ASP A C 1
ATOM 859 O O . ASP A 1 107 ? 0.868 -12.169 3.191 1.00 90.50 107 ASP A O 1
ATOM 863 N N . TRP A 1 108 ? -0.746 -11.140 2.016 1.00 93.94 108 TRP A N 1
ATOM 864 C CA . TRP A 1 108 ? -0.263 -9.782 2.293 1.00 93.94 108 TRP A CA 1
ATOM 865 C C . TRP A 1 108 ? -0.203 -9.470 3.794 1.00 93.94 108 TRP A C 1
ATOM 867 O O . TRP A 1 108 ? 0.679 -8.736 4.229 1.00 93.94 108 TRP A O 1
ATOM 877 N N . TYR A 1 109 ? -1.121 -10.029 4.589 1.00 95.25 109 TYR A N 1
ATOM 878 C CA . TYR A 1 109 ? -1.157 -9.816 6.032 1.00 95.25 109 TYR A CA 1
ATOM 879 C C . TYR A 1 109 ? -0.063 -10.632 6.714 1.00 95.25 109 TYR A C 1
ATOM 881 O O . TYR A 1 109 ? 0.742 -10.083 7.466 1.00 95.25 109 TYR A O 1
ATOM 889 N N . LYS A 1 110 ? -0.003 -11.935 6.415 1.00 94.00 110 LYS A N 1
ATOM 890 C CA . LYS A 1 110 ? 0.977 -12.861 7.001 1.00 94.00 110 LYS A CA 1
ATOM 891 C C . LYS A 1 110 ? 2.404 -12.400 6.722 1.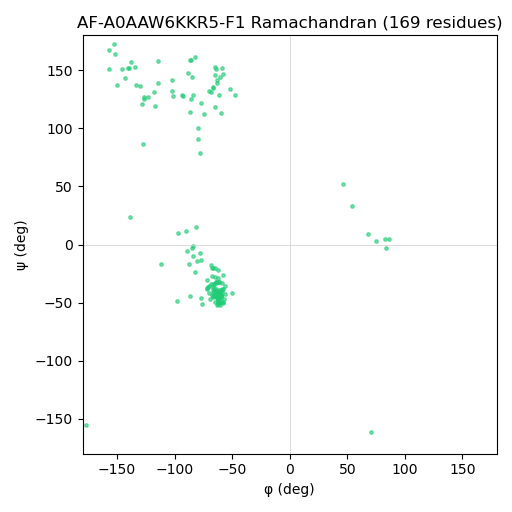00 94.00 110 LYS A C 1
ATOM 893 O O . LYS A 1 110 ? 3.179 -12.227 7.657 1.00 94.00 110 LYS A O 1
ATOM 898 N N . GLN A 1 111 ? 2.704 -12.078 5.463 1.00 95.75 111 GLN A N 1
ATOM 899 C CA . GLN A 1 111 ? 4.023 -11.590 5.059 1.00 95.75 111 GLN A CA 1
ATOM 900 C C . GLN A 1 111 ? 4.386 -10.271 5.754 1.00 95.75 111 GLN A C 1
ATOM 902 O O . GLN A 1 111 ? 5.520 -10.103 6.195 1.00 95.75 111 GLN A O 1
ATOM 907 N N . ALA A 1 112 ? 3.439 -9.337 5.895 1.00 96.88 112 ALA A N 1
ATOM 908 C CA . ALA A 1 112 ? 3.709 -8.057 6.550 1.00 96.88 112 ALA A CA 1
ATOM 909 C C . ALA A 1 112 ? 4.003 -8.210 8.052 1.00 96.88 112 ALA A C 1
ATOM 911 O O . ALA A 1 112 ? 4.881 -7.521 8.573 1.00 96.88 112 ALA A O 1
ATOM 912 N N . VAL A 1 113 ? 3.300 -9.115 8.741 1.00 95.81 113 VAL A N 1
ATOM 913 C CA . VAL A 1 113 ? 3.565 -9.438 10.154 1.00 95.81 113 VAL A CA 1
ATOM 914 C C . VAL A 1 113 ? 4.914 -10.144 10.311 1.00 95.81 113 VAL A C 1
ATOM 916 O O . VAL A 1 113 ? 5.698 -9.799 11.196 1.00 95.81 113 VAL A O 1
ATOM 919 N N . GLU A 1 114 ? 5.228 -11.097 9.433 1.00 95.50 114 GLU A N 1
ATOM 920 C CA . GLU A 1 114 ? 6.507 -11.820 9.443 1.00 95.50 114 GLU A CA 1
ATOM 921 C C . GLU A 1 114 ? 7.707 -10.908 9.158 1.00 95.50 114 GLU A C 1
ATOM 923 O O . GLU A 1 114 ? 8.781 -11.111 9.728 1.00 95.50 114 GLU A O 1
ATOM 928 N N . ASN A 1 115 ? 7.528 -9.865 8.338 1.00 93.81 115 ASN A N 1
ATOM 929 C CA . ASN A 1 115 ? 8.594 -8.933 7.961 1.00 93.81 115 ASN A CA 1
ATOM 930 C C . ASN A 1 115 ? 8.870 -7.829 9.009 1.00 93.81 115 ASN A C 1
ATOM 932 O O . ASN A 1 115 ? 9.544 -6.841 8.712 1.00 93.81 115 ASN A O 1
ATOM 936 N N . LYS A 1 116 ? 8.372 -7.992 10.247 1.00 83.44 116 LYS A N 1
ATOM 937 C CA . LYS A 1 116 ? 8.746 -7.222 11.457 1.00 83.44 116 LYS A CA 1
ATOM 938 C C . LYS A 1 116 ? 8.816 -5.702 11.242 1.00 83.44 116 LYS A C 1
ATOM 940 O O . LYS A 1 116 ? 9.824 -5.066 11.552 1.00 83.44 116 LYS A O 1
ATOM 945 N N . GLY A 1 117 ? 7.756 -5.118 10.685 1.00 82.12 117 GLY A N 1
ATOM 946 C CA . GLY A 1 117 ? 7.644 -3.666 10.489 1.00 82.12 117 GLY A CA 1
ATOM 947 C C . GLY A 1 117 ? 8.341 -3.114 9.239 1.00 82.12 117 GLY A C 1
ATOM 948 O O . GLY A 1 117 ? 8.341 -1.899 9.026 1.00 82.12 117 GLY A O 1
ATOM 949 N N . LYS A 1 118 ? 8.904 -3.962 8.373 1.00 93.44 118 LYS A N 1
ATOM 950 C CA . LYS A 1 118 ? 9.292 -3.567 7.011 1.00 93.44 118 LYS A CA 1
ATOM 951 C C . LYS A 1 118 ? 8.120 -3.759 6.055 1.00 93.44 118 LYS A C 1
ATOM 953 O O . LYS A 1 118 ? 7.303 -4.660 6.238 1.00 93.44 118 LYS A O 1
ATOM 958 N N . ALA A 1 119 ? 8.042 -2.903 5.038 1.00 97.00 119 ALA A N 1
ATOM 959 C CA . ALA A 1 119 ?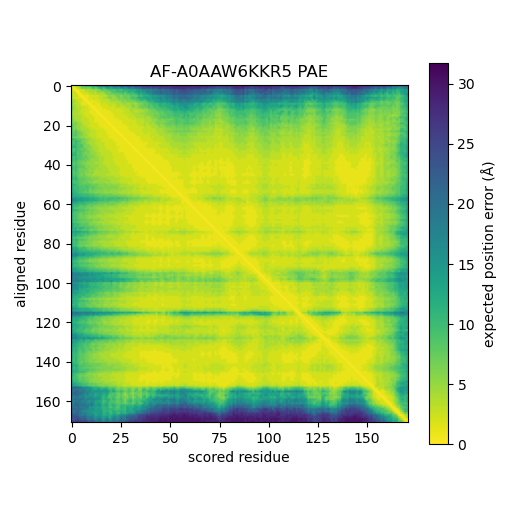 7.069 -3.095 3.974 1.00 97.00 119 ALA A CA 1
ATOM 960 C C . ALA A 1 119 ? 7.382 -4.389 3.204 1.00 97.00 119 ALA A C 1
ATOM 962 O O . ALA A 1 119 ? 8.543 -4.781 3.072 1.00 97.00 119 ALA A O 1
ATOM 963 N N . ILE A 1 120 ? 6.338 -5.062 2.735 1.00 97.50 120 ILE A N 1
ATOM 964 C CA . ILE A 1 120 ? 6.415 -6.168 1.782 1.00 97.50 120 ILE A CA 1
ATOM 965 C C . ILE A 1 120 ? 5.743 -5.761 0.484 1.00 97.50 120 ILE A C 1
ATOM 967 O O . ILE A 1 120 ? 4.870 -4.890 0.466 1.00 97.50 120 ILE A O 1
ATOM 971 N N . ILE A 1 121 ? 6.126 -6.453 -0.581 1.00 96.12 121 ILE A N 1
ATOM 972 C CA . ILE A 1 121 ? 5.514 -6.365 -1.898 1.00 96.12 121 ILE A CA 1
ATOM 973 C C . ILE A 1 121 ? 5.145 -7.794 -2.288 1.00 96.12 121 ILE A C 1
ATOM 975 O O . ILE A 1 121 ? 5.976 -8.698 -2.231 1.00 96.12 121 ILE A O 1
ATOM 979 N N . THR A 1 122 ? 3.881 -8.007 -2.630 1.00 93.81 122 THR A N 1
ATOM 980 C CA . THR A 1 122 ? 3.376 -9.324 -3.043 1.00 93.81 122 THR A CA 1
ATOM 981 C C . THR A 1 122 ? 3.656 -9.603 -4.520 1.00 93.81 122 THR A C 1
ATOM 983 O O . THR A 1 122 ? 3.861 -8.687 -5.314 1.00 93.81 122 THR A O 1
ATOM 986 N N . ASN A 1 123 ? 3.594 -10.877 -4.914 1.00 90.94 123 ASN A N 1
ATOM 987 C CA . ASN A 1 123 ? 3.446 -11.218 -6.327 1.00 90.94 123 ASN A CA 1
ATOM 988 C C . ASN A 1 123 ? 2.084 -10.724 -6.858 1.00 90.94 123 ASN A C 1
ATOM 990 O O . ASN A 1 123 ? 1.122 -10.667 -6.085 1.00 90.94 123 ASN A O 1
ATOM 994 N N . PRO A 1 124 ? 1.966 -10.428 -8.165 1.00 90.50 124 PRO A N 1
ATOM 995 C CA . PRO A 1 124 ? 0.696 -10.084 -8.795 1.00 90.50 124 PRO A CA 1
ATOM 996 C C . PRO A 1 124 ? -0.416 -11.104 -8.526 1.00 90.50 124 PRO A C 1
ATOM 998 O O . PRO A 1 124 ? -0.210 -12.310 -8.679 1.00 90.50 124 PRO A O 1
ATOM 1001 N N . TYR A 1 125 ? -1.613 -10.633 -8.176 1.00 89.62 125 TYR A N 1
ATOM 1002 C CA . TYR A 1 125 ? -2.790 -11.487 -8.002 1.00 89.62 125 TYR A CA 1
ATOM 1003 C C . TYR A 1 125 ? -4.091 -10.731 -8.293 1.00 89.62 125 TYR A C 1
ATOM 1005 O O . TYR A 1 125 ? -4.130 -9.502 -8.325 1.00 89.62 125 TYR A O 1
ATOM 1013 N N . LYS A 1 126 ? -5.186 -11.474 -8.496 1.00 90.06 126 LYS A N 1
ATOM 1014 C CA . LYS A 1 126 ? -6.525 -10.888 -8.632 1.00 90.06 126 LYS A CA 1
ATOM 1015 C C . LYS A 1 126 ? -7.143 -10.636 -7.262 1.00 90.06 126 LYS A C 1
ATOM 1017 O O . LYS A 1 126 ? -7.210 -11.551 -6.438 1.00 90.06 126 LYS A O 1
ATOM 1022 N N . THR A 1 127 ? -7.636 -9.423 -7.028 1.00 87.69 127 THR A N 1
ATOM 1023 C CA . THR A 1 127 ? -8.309 -9.083 -5.768 1.00 87.69 127 THR A CA 1
ATOM 1024 C C . THR A 1 127 ? -9.544 -9.960 -5.549 1.00 87.69 127 THR A C 1
ATOM 1026 O O . THR A 1 127 ? -10.284 -10.275 -6.480 1.00 87.69 127 THR A O 1
ATOM 1029 N N . ALA A 1 128 ? -9.809 -10.325 -4.292 1.00 83.19 128 ALA A N 1
ATOM 1030 C CA . ALA A 1 128 ? -10.984 -11.128 -3.935 1.00 83.19 128 ALA A CA 1
ATOM 1031 C C . ALA A 1 128 ? -12.317 -10.376 -4.115 1.00 83.19 128 ALA A C 1
ATOM 1033 O O . ALA A 1 128 ? -13.378 -10.989 -4.117 1.00 83.19 128 ALA A O 1
ATOM 1034 N N . SER A 1 129 ? -12.260 -9.048 -4.205 1.00 84.44 129 SER A N 1
ATOM 1035 C CA . SER A 1 129 ? -13.420 -8.162 -4.218 1.00 84.44 129 SER A CA 1
ATOM 1036 C C . SER A 1 129 ? -13.835 -7.737 -5.620 1.00 84.44 129 SER A C 1
ATOM 1038 O O . SER A 1 129 ? -15.009 -7.832 -5.956 1.00 84.44 129 SER A O 1
ATOM 1040 N N . THR A 1 130 ? -12.879 -7.282 -6.434 1.00 88.75 130 THR A N 1
ATOM 1041 C CA . THR A 1 130 ? -13.136 -6.720 -7.768 1.00 88.75 130 THR A CA 1
ATOM 1042 C C . THR A 1 130 ? -12.607 -7.608 -8.894 1.00 88.75 130 THR A C 1
ATOM 1044 O O . THR A 1 130 ? -13.008 -7.443 -10.041 1.00 88.75 130 THR A O 1
ATOM 1047 N N . GLY A 1 131 ? -11.716 -8.564 -8.600 1.00 88.31 131 GLY A N 1
ATOM 1048 C CA . GLY A 1 131 ? -11.049 -9.390 -9.612 1.00 88.31 131 GLY A CA 1
ATOM 1049 C C . GLY A 1 131 ? -9.949 -8.658 -10.390 1.00 88.31 131 GLY A C 1
ATOM 1050 O O . GLY A 1 131 ? -9.350 -9.249 -11.291 1.00 88.31 131 GLY A O 1
ATOM 1051 N N . THR A 1 132 ? -9.671 -7.400 -10.034 1.00 90.81 132 THR A N 1
ATOM 1052 C CA . THR A 1 132 ? -8.623 -6.556 -10.625 1.00 90.81 132 THR A CA 1
ATOM 1053 C C . THR A 1 132 ? -7.245 -7.156 -10.362 1.00 90.81 132 THR A C 1
ATOM 1055 O O . THR A 1 132 ? -6.987 -7.629 -9.254 1.00 90.81 132 THR A O 1
ATOM 1058 N N . MET A 1 133 ? -6.354 -7.128 -11.356 1.00 91.69 133 MET A N 1
ATOM 1059 C CA . MET A 1 133 ? -4.964 -7.558 -11.189 1.00 91.69 133 MET A CA 1
ATOM 1060 C C . MET A 1 133 ? -4.156 -6.479 -10.459 1.00 91.69 133 MET A C 1
ATOM 1062 O O . MET A 1 133 ? -4.064 -5.337 -10.919 1.00 91.69 133 MET A O 1
ATOM 1066 N N . VAL A 1 134 ? -3.562 -6.835 -9.321 1.00 93.62 134 VAL A N 1
ATOM 1067 C CA . VAL A 1 134 ? -2.861 -5.888 -8.446 1.00 93.62 134 VAL A CA 1
ATOM 1068 C C . VAL A 1 134 ? -1.555 -6.459 -7.908 1.00 93.62 134 VAL A C 1
ATOM 1070 O O . VAL A 1 134 ? -1.396 -7.674 -7.784 1.00 93.62 134 VAL A O 1
ATOM 1073 N N . VAL A 1 135 ? -0.655 -5.558 -7.520 1.00 93.88 135 VAL A N 1
ATOM 1074 C C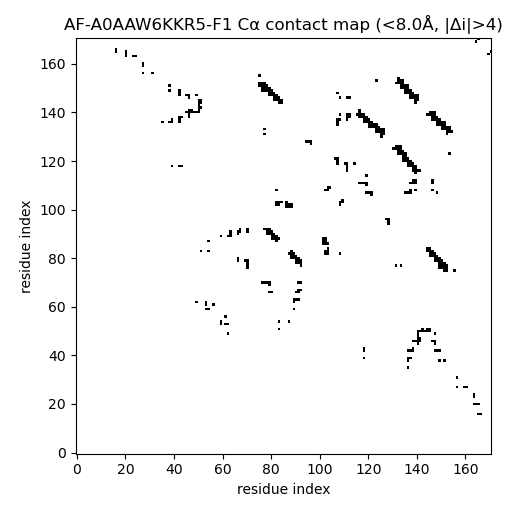A . VAL A 1 135 ? 0.363 -5.822 -6.500 1.00 93.88 135 VAL A CA 1
ATOM 1075 C C . VAL A 1 135 ? -0.098 -5.166 -5.205 1.00 93.88 135 VAL A C 1
ATOM 1077 O O . VAL A 1 135 ? -0.477 -3.993 -5.196 1.00 93.88 135 VAL A O 1
ATOM 1080 N N . THR A 1 136 ? -0.036 -5.899 -4.098 1.00 96.44 136 THR A N 1
ATOM 1081 C CA . THR A 1 136 ? -0.209 -5.322 -2.762 1.00 96.44 136 THR A CA 1
ATOM 1082 C C . THR A 1 136 ? 1.138 -4.954 -2.161 1.00 96.44 136 THR A C 1
ATOM 1084 O O . THR A 1 136 ? 2.022 -5.810 -2.069 1.00 96.44 136 THR A O 1
ATOM 1087 N N . ILE A 1 137 ? 1.241 -3.714 -1.688 1.00 97.88 137 ILE A N 1
ATOM 1088 C CA . ILE A 1 137 ? 2.285 -3.252 -0.777 1.00 97.88 137 ILE A CA 1
ATOM 1089 C C . ILE A 1 137 ? 1.666 -3.211 0.620 1.00 97.88 137 ILE A C 1
ATOM 1091 O O . ILE A 1 137 ? 0.593 -2.629 0.784 1.00 97.88 137 ILE A O 1
ATOM 1095 N N . ALA A 1 138 ? 2.293 -3.833 1.618 1.00 98.31 138 ALA A N 1
ATOM 1096 C CA . ALA A 1 138 ? 1.731 -3.927 2.969 1.00 98.31 138 ALA A CA 1
ATOM 1097 C C . ALA A 1 138 ? 2.783 -3.753 4.065 1.00 98.31 138 ALA A C 1
ATOM 1099 O O . ALA A 1 138 ? 3.949 -4.085 3.874 1.00 98.31 138 ALA A O 1
ATOM 1100 N N . LYS A 1 139 ? 2.369 -3.247 5.229 1.00 98.44 139 LYS A N 1
ATOM 1101 C CA . LYS A 1 139 ? 3.234 -3.063 6.400 1.00 98.44 139 LYS A CA 1
ATOM 1102 C C . LYS A 1 139 ? 2.432 -3.192 7.696 1.00 98.44 139 LYS A C 1
ATOM 1104 O O . LYS A 1 139 ? 1.320 -2.672 7.798 1.00 98.44 139 LYS A O 1
ATOM 1109 N N . GLN A 1 140 ? 2.995 -3.890 8.681 1.00 98.12 140 GLN A N 1
ATOM 1110 C CA . GLN A 1 140 ? 2.418 -3.986 10.024 1.00 98.12 140 GLN A CA 1
ATOM 1111 C C . GLN A 1 140 ? 2.372 -2.605 10.697 1.00 98.12 140 GLN A C 1
ATOM 1113 O O . GLN A 1 140 ? 3.302 -1.814 10.533 1.00 98.12 140 GLN A O 1
ATOM 1118 N N . THR A 1 141 ? 1.300 -2.311 11.437 1.00 97.69 141 THR A N 1
ATOM 1119 C CA . THR A 1 141 ? 1.200 -1.078 12.231 1.00 97.69 141 THR A CA 1
ATOM 1120 C C . THR A 1 141 ? 2.262 -1.049 13.326 1.00 97.69 141 THR A C 1
ATOM 1122 O O . THR A 1 141 ? 2.677 -2.096 13.825 1.00 97.69 141 THR A O 1
ATOM 1125 N N . GLU A 1 142 ? 2.704 0.145 13.721 1.00 96.25 142 GLU A N 1
ATOM 1126 C CA . GLU A 1 142 ? 3.781 0.293 14.716 1.00 96.25 142 GLU A CA 1
ATOM 1127 C C . GLU A 1 142 ? 3.422 -0.304 16.084 1.00 96.25 142 GLU A C 1
ATOM 1129 O O . GLU A 1 142 ? 4.285 -0.840 16.776 1.00 96.25 142 GLU A O 1
ATOM 1134 N N . ASP A 1 143 ? 2.142 -0.263 16.454 1.00 95.69 143 ASP A N 1
ATOM 1135 C CA . ASP A 1 143 ? 1.621 -0.858 17.689 1.00 95.69 143 ASP A CA 1
ATOM 1136 C C . ASP A 1 143 ? 1.290 -2.359 17.564 1.00 95.69 143 ASP A C 1
ATOM 1138 O O . ASP A 1 143 ? 0.827 -2.975 18.525 1.00 95.69 143 ASP A O 1
ATOM 1142 N N . GLY A 1 144 ? 1.482 -2.952 16.380 1.00 95.31 144 GLY A N 1
ATOM 1143 C CA . GLY A 1 144 ? 1.174 -4.353 16.094 1.00 95.31 144 GLY A CA 1
ATOM 1144 C C . GLY A 1 144 ? -0.319 -4.705 16.105 1.00 95.31 144 GLY A C 1
ATOM 1145 O O . GLY A 1 144 ? -0.658 -5.889 16.046 1.00 95.31 144 GLY A O 1
ATOM 1146 N N . SER A 1 145 ? -1.221 -3.720 16.183 1.00 95.31 145 SER A N 1
ATOM 1147 C CA . SER A 1 145 ? -2.677 -3.939 16.183 1.00 95.31 145 SER A CA 1
ATOM 1148 C C . SER A 1 145 ? -3.215 -4.461 14.847 1.00 95.31 145 SER A C 1
ATOM 1150 O O . SER A 1 145 ? -4.289 -5.070 14.808 1.00 95.31 145 SER A O 1
ATOM 1152 N N . GLY A 1 146 ? -2.471 -4.285 13.752 1.00 96.25 146 GLY A N 1
ATOM 1153 C CA . GLY A 1 146 ? -2.858 -4.809 12.451 1.00 96.25 146 GLY A CA 1
ATOM 1154 C C . GLY A 1 146 ? -1.840 -4.575 11.343 1.00 96.25 146 GLY A C 1
ATOM 1155 O O . GLY A 1 146 ? -0.644 -4.415 11.577 1.00 96.25 146 GLY A O 1
ATOM 1156 N N . VAL A 1 147 ? -2.338 -4.556 10.110 1.00 98.12 147 VAL A N 1
ATOM 1157 C CA . VAL A 1 147 ? -1.561 -4.330 8.887 1.00 98.12 147 VAL A CA 1
ATOM 1158 C C . VAL A 1 147 ? -2.290 -3.316 8.015 1.00 98.12 147 VAL A C 1
ATOM 1160 O O . VAL A 1 147 ? -3.509 -3.399 7.840 1.00 98.12 147 VAL A O 1
ATOM 1163 N N . VAL A 1 148 ? -1.543 -2.374 7.446 1.00 98.44 148 VAL A N 1
ATOM 1164 C CA . VAL A 1 148 ? -2.017 -1.460 6.402 1.00 98.44 148 VAL A CA 1
ATOM 1165 C C . VAL A 1 148 ? -1.492 -1.936 5.058 1.00 98.44 148 VAL A C 1
ATOM 1167 O O . VAL A 1 148 ? -0.349 -2.381 4.957 1.00 98.44 148 VAL A O 1
ATOM 1170 N N . ALA A 1 149 ? -2.317 -1.827 4.024 1.00 98.31 149 ALA A N 1
ATOM 1171 C CA . ALA A 1 149 ? -1.966 -2.250 2.685 1.00 98.31 149 ALA A CA 1
ATOM 1172 C C . ALA A 1 149 ? -2.593 -1.362 1.605 1.00 98.31 149 ALA A C 1
ATOM 1174 O O . ALA A 1 149 ? -3.663 -0.777 1.784 1.00 98.31 149 ALA A O 1
ATOM 1175 N N . VAL A 1 150 ? -1.904 -1.281 0.471 1.00 98.19 150 VAL A N 1
ATOM 1176 C CA . VAL A 1 150 ? -2.338 -0.584 -0.741 1.00 98.19 150 VAL A CA 1
ATOM 1177 C C . VAL A 1 150 ? -2.260 -1.560 -1.907 1.00 98.19 150 VAL A C 1
ATOM 1179 O O . VAL A 1 150 ? -1.209 -2.147 -2.161 1.00 98.19 150 VAL A O 1
ATOM 1182 N N . ASN A 1 151 ? -3.365 -1.697 -2.633 1.00 96.81 151 ASN A N 1
ATOM 1183 C CA . ASN A 1 151 ? -3.408 -2.361 -3.928 1.00 96.81 151 ASN A CA 1
ATOM 1184 C C . ASN A 1 151 ? -3.077 -1.357 -5.024 1.00 96.81 151 ASN A C 1
ATOM 1186 O O . ASN A 1 151 ? -3.853 -0.437 -5.288 1.00 96.81 151 ASN A O 1
ATOM 1190 N N . MET A 1 152 ? -1.948 -1.565 -5.688 1.00 94.69 152 MET A N 1
ATOM 1191 C CA . MET A 1 152 ? -1.579 -0.849 -6.901 1.00 94.69 152 MET A CA 1
ATOM 1192 C C . MET A 1 152 ? -2.043 -1.655 -8.114 1.00 94.69 152 MET A C 1
ATOM 1194 O O . MET A 1 152 ? -1.748 -2.849 -8.221 1.00 94.69 152 MET A O 1
ATOM 1198 N N . LYS A 1 153 ? -2.775 -1.014 -9.027 1.00 92.38 153 LYS A N 1
ATOM 1199 C CA . LYS A 1 153 ? -3.202 -1.628 -10.290 1.00 92.38 153 LYS A CA 1
ATOM 1200 C C . LYS A 1 153 ? -1.978 -1.900 -11.156 1.00 92.38 153 LYS A C 1
ATOM 1202 O O . LYS A 1 153 ? -1.132 -1.025 -11.325 1.00 92.38 153 LYS A O 1
ATOM 1207 N N . ILE A 1 154 ? -1.913 -3.090 -11.741 1.00 85.12 154 ILE A N 1
ATOM 1208 C CA . ILE A 1 154 ? -0.841 -3.448 -12.681 1.00 85.12 154 ILE A CA 1
ATOM 1209 C C . ILE A 1 154 ? -1.187 -3.033 -14.117 1.00 85.12 154 ILE A C 1
ATOM 1211 O O . ILE A 1 154 ? -0.294 -2.917 -14.949 1.00 85.12 154 ILE A O 1
ATOM 1215 N N . ASP A 1 155 ? -2.455 -2.747 -14.415 1.00 74.44 155 ASP A N 1
ATOM 1216 C CA . ASP A 1 155 ? -2.914 -2.463 -15.780 1.00 74.44 155 ASP A CA 1
ATOM 1217 C C . ASP A 1 155 ? -2.156 -1.302 -16.446 1.00 74.44 155 ASP A C 1
ATOM 1219 O O . ASP A 1 155 ? -1.868 -1.360 -17.636 1.00 74.44 155 ASP A O 1
ATOM 1223 N N . GLU A 1 156 ? -1.774 -0.267 -15.692 1.00 65.00 156 GLU A N 1
ATOM 1224 C CA . GLU A 1 156 ? -0.966 0.837 -16.230 1.00 65.00 156 GLU A CA 1
ATOM 1225 C C . GLU A 1 156 ? 0.489 0.423 -16.509 1.00 65.00 156 GLU A C 1
ATOM 1227 O O . GLU A 1 156 ? 1.086 0.915 -17.464 1.00 65.00 156 GLU A O 1
ATOM 1232 N N . LEU A 1 157 ? 1.042 -0.528 -15.744 1.00 67.25 157 LEU A N 1
ATOM 1233 C CA . LEU A 1 157 ? 2.355 -1.117 -16.025 1.00 67.25 157 LEU A CA 1
ATOM 1234 C C . LEU A 1 157 ? 2.306 -2.001 -17.278 1.00 67.25 157 LEU A C 1
ATOM 1236 O O . LEU A 1 157 ? 3.193 -1.900 -18.119 1.00 67.25 157 LEU A O 1
ATOM 1240 N N . ILE A 1 158 ? 1.244 -2.795 -17.450 1.00 70.00 158 ILE A N 1
ATOM 1241 C CA . ILE A 1 158 ? 1.035 -3.621 -18.655 1.00 70.00 158 ILE A CA 1
ATOM 1242 C C . ILE A 1 158 ? 0.878 -2.735 -19.897 1.00 70.00 158 ILE A C 1
ATOM 1244 O O . ILE A 1 158 ? 1.543 -2.948 -20.909 1.00 70.00 158 ILE A O 1
ATOM 1248 N N . LYS A 1 159 ? 0.069 -1.674 -19.822 1.00 67.62 159 LYS A N 1
ATOM 1249 C CA . LYS A 1 159 ? -0.057 -0.708 -20.928 1.00 67.62 159 LYS A CA 1
ATOM 1250 C C . LYS A 1 159 ? 1.266 -0.015 -21.250 1.00 67.62 159 LYS A C 1
ATOM 1252 O O . LYS A 1 159 ? 1.497 0.368 -22.394 1.00 67.62 159 LYS A O 1
ATOM 1257 N N . ALA A 1 160 ? 2.123 0.197 -20.253 1.00 62.78 160 ALA A N 1
ATOM 1258 C CA . ALA A 1 160 ? 3.438 0.782 -20.468 1.00 62.78 160 ALA A CA 1
ATOM 1259 C C . ALA A 1 160 ? 4.381 -0.207 -21.179 1.00 62.78 160 ALA A C 1
ATOM 1261 O O . ALA A 1 160 ? 5.087 0.207 -22.098 1.00 62.78 160 ALA A O 1
ATOM 1262 N N . THR A 1 161 ? 4.334 -1.506 -20.853 1.00 65.38 161 THR A N 1
ATOM 1263 C CA . THR A 1 161 ? 5.103 -2.537 -21.577 1.00 65.38 161 THR A CA 1
ATOM 1264 C C . THR A 1 161 ? 4.635 -2.704 -23.023 1.00 65.38 161 THR A C 1
ATOM 1266 O O . THR A 1 161 ? 5.461 -2.890 -23.907 1.00 65.38 161 THR A O 1
ATOM 1269 N N . GLU A 1 162 ? 3.338 -2.542 -23.301 1.00 65.38 162 GLU A N 1
ATOM 1270 C CA . GLU A 1 162 ? 2.784 -2.577 -24.668 1.00 65.38 162 GLU A CA 1
ATOM 1271 C C . GLU A 1 162 ? 3.281 -1.427 -25.565 1.00 65.38 162 GLU A C 1
ATOM 1273 O O . GLU A 1 162 ? 3.235 -1.527 -26.791 1.00 65.38 162 GLU A O 1
ATOM 1278 N N . ARG A 1 163 ? 3.779 -0.322 -24.988 1.00 59.69 163 ARG A N 1
ATOM 1279 C CA . ARG A 1 163 ? 4.385 0.781 -25.762 1.00 59.69 163 ARG A CA 1
ATOM 1280 C C . ARG A 1 163 ? 5.802 0.464 -26.235 1.00 59.69 163 ARG A C 1
ATOM 1282 O O . ARG A 1 163 ? 6.316 1.171 -27.104 1.00 59.69 163 ARG A O 1
ATOM 1289 N N . VAL A 1 164 ? 6.423 -0.590 -25.706 1.00 61.00 164 VAL A N 1
ATOM 1290 C CA . VAL A 1 164 ? 7.732 -1.080 -26.149 1.00 61.00 164 VAL A CA 1
ATOM 1291 C C . VAL A 1 164 ? 7.548 -1.878 -27.440 1.00 61.00 164 VAL A C 1
ATOM 1293 O O . VAL A 1 164 ? 7.530 -3.102 -27.452 1.00 61.00 164 VAL A O 1
ATOM 1296 N N . ASN A 1 165 ? 7.393 -1.174 -28.560 1.00 57.84 165 ASN A N 1
ATOM 1297 C CA . ASN A 1 165 ? 7.358 -1.797 -29.882 1.00 57.84 165 ASN A CA 1
ATOM 1298 C C . ASN A 1 165 ? 8.784 -2.103 -30.362 1.00 57.84 165 ASN A C 1
ATOM 1300 O O . ASN A 1 165 ? 9.481 -1.223 -30.873 1.00 57.84 165 ASN A O 1
ATOM 1304 N N . ILE A 1 166 ? 9.217 -3.358 -30.235 1.00 58.12 166 ILE A N 1
ATOM 1305 C CA . ILE A 1 166 ? 10.464 -3.835 -30.848 1.00 58.12 166 ILE A CA 1
ATOM 1306 C C . ILE A 1 166 ? 10.191 -4.134 -32.333 1.00 58.12 166 ILE A C 1
ATOM 1308 O O . ILE A 1 166 ? 9.784 -5.230 -32.717 1.00 58.12 166 ILE A O 1
ATOM 1312 N N . GLY A 1 167 ? 10.393 -3.137 -33.197 1.00 55.69 167 GLY A N 1
ATOM 1313 C CA . GLY A 1 167 ? 10.211 -3.281 -34.648 1.00 55.69 167 GLY A CA 1
ATOM 1314 C C . GLY A 1 167 ? 8.745 -3.435 -35.100 1.00 55.69 167 GLY A C 1
ATOM 1315 O O . GLY A 1 167 ? 7.817 -3.062 -34.392 1.00 55.69 167 GLY A O 1
ATOM 1316 N N . LYS A 1 168 ? 8.523 -3.945 -36.326 1.00 48.84 168 LYS A N 1
ATOM 1317 C CA . LYS A 1 168 ? 7.182 -4.090 -36.948 1.00 48.84 168 LYS A CA 1
ATOM 1318 C C . LYS A 1 168 ? 6.423 -5.374 -36.571 1.00 48.84 168 LYS A C 1
ATOM 1320 O O . LYS A 1 168 ? 5.289 -5.536 -37.011 1.00 48.84 168 LYS A O 1
ATOM 1325 N N . SER A 1 169 ? 7.029 -6.271 -35.794 1.00 49.09 169 SER A N 1
ATOM 1326 C CA . SER A 1 169 ? 6.520 -7.639 -35.598 1.00 49.09 169 SER A CA 1
ATOM 1327 C C . SER A 1 169 ? 6.611 -8.123 -34.147 1.00 49.09 169 SER A C 1
ATOM 1329 O O . SER A 1 169 ? 6.716 -9.326 -33.932 1.00 49.09 169 SER A O 1
ATOM 1331 N N . GLY A 1 170 ? 6.642 -7.201 -33.179 1.00 45.91 170 GLY A N 1
ATOM 1332 C CA . GLY A 1 170 ? 6.889 -7.498 -31.767 1.00 45.91 170 GLY A CA 1
ATOM 1333 C C . GLY A 1 170 ? 6.054 -8.662 -31.219 1.00 45.91 170 GLY A C 1
ATOM 1334 O O . GLY A 1 170 ? 4.833 -8.685 -31.372 1.00 45.91 170 GLY A O 1
ATOM 1335 N N . PHE A 1 171 ? 6.746 -9.603 -30.581 1.00 39.19 171 PHE A N 1
ATOM 1336 C CA . PHE A 1 171 ? 6.252 -10.336 -29.419 1.00 39.19 171 PHE A CA 1
ATOM 1337 C C . PHE A 1 171 ? 7.057 -9.858 -28.215 1.00 39.19 171 PHE A C 1
ATOM 1339 O O . PHE A 1 171 ? 8.262 -9.566 -28.417 1.00 39.19 171 PHE A O 1
#

Foldseek 3Di:
DVVVVVVVVVVVVVVVLVVLLVVLVVVLVVVVCVVVVVQQVVQLVVLAVDDPVCLVPVVSVVVAVVQVVVCVVPVQWPKKWKAFPVQDIDMPPDFDDDPPDGPCVDPLFVVQVVVPFHKDWDDWDQDRTPRFTWIKIKHARPNNRTMIIITGGCVVSVVSVVVSDSPDDRD

Mean predicted aligned error: 6.05 Å

Solvent-accessible surface area (backbone atoms only — not comparable to full-atom values): 9353 Å² total; per-residue (Å²): 113,69,66,60,52,51,53,50,52,52,54,52,49,49,51,51,53,53,48,53,51,50,56,47,54,52,55,48,50,52,52,50,51,53,52,50,51,54,49,50,52,48,30,54,53,46,9,67,69,49,42,61,68,56,75,68,37,88,84,32,56,71,61,47,54,56,32,41,56,51,39,75,76,33,83,58,41,69,34,32,35,36,26,31,77,89,42,50,72,49,52,20,71,78,72,83,69,64,95,81,64,46,48,66,79,35,66,64,41,48,52,7,59,73,47,72,64,36,72,39,74,51,76,77,44,61,43,94,74,80,58,51,53,22,33,42,38,17,13,24,16,77,79,63,42,29,33,24,33,36,30,35,48,40,63,65,57,53,56,53,56,68,67,64,66,60,69,97,74,61,128

Secondary structure (DSSP, 8-state):
-HHHHHHHHHHHHHHHHHHHHHHHHHHHHHHHHHHHHHHHHHHHHHHHH--HHHHHSGGGHHHHHHHHHHHHH-TTEEEEEEEETTS-EEEES-----TT--GGGSHHHHHHHHTTTS-EEPPPEE-TTT--EEEEEEEE-TTSSEEEEEEEESHHHHHHHHT---TTS--

pLDDT: mean 88.64, std 11.72, range [39.19, 98.62]

InterPro domains:
  IPR003122 Chemotaxis methyl-accepting receptor Tar-related, ligand-binding [SM00319] (2-120)
  IPR029151 Periplasmic sensor-like domain superfamily [SSF103190] (65-160)
  IPR033479 Double Cache domain 1 [PF02743] (13-170)

Sequence (171 aa):
LSYSAYQTAGSSLETEIMRSARDNVEQLNEIIDQNIGKKEQAVSFFSGWVNEKLYQEKGNASLVERFEQYAKLNQDVEAIYTGSKDGKFIRYPAEKMAKDYNPADRDWYKQAVENKGKAIITNPYKTASTGTMVVTIAKQTEDGSGVVAVNMKIDELIKATERVNIGKSGF

Organism: NCBI:txid1648923